Protein AF-A0A8T5HXP1-F1 (afdb_monomer_lite)

Foldseek 3Di:
DPPPFDADPPPRHTQPDPDWDWDADPVCRPAWIWTWDQDPVRDIDTDTDDPPDPPPPDPPPDPDDPPPPPPDDDDDDDDDDD

Secondary structure (DSSP, 8-state):
-----PBPTTT--B---S-PEEEE-SS-TTT-EEEEEE-TTSPEEEEEE-----S-S-----SS------------------

pLDDT: mean 70.93, std 19.17, range [39.62, 93.38]

Structure (mmCIF, N/CA/C/O backbone):
data_AF-A0A8T5HXP1-F1
#
_entry.id   AF-A0A8T5HXP1-F1
#
loop_
_atom_site.group_PDB
_atom_site.id
_atom_site.type_symbol
_atom_site.label_atom_id
_atom_site.label_alt_id
_atom_site.label_comp_id
_atom_site.label_asym_id
_atom_site.label_entity_id
_atom_site.label_seq_id
_atom_site.pdbx_PDB_ins_code
_atom_site.Cartn_x
_atom_site.Cartn_y
_atom_site.Cartn_z
_atom_site.occupancy
_atom_site.B_iso_or_equiv
_atom_site.auth_seq_id
_atom_site.auth_comp_id
_atom_site.auth_asym_id
_atom_site.auth_atom_id
_atom_site.pdbx_PDB_model_num
ATOM 1 N N . MET A 1 1 ? -17.489 6.805 -10.518 1.00 42.81 1 MET A N 1
ATOM 2 C CA . MET A 1 1 ? -16.781 5.683 -9.871 1.00 42.81 1 MET A CA 1
ATOM 3 C C . MET A 1 1 ? -17.103 5.741 -8.390 1.00 42.81 1 MET A C 1
ATOM 5 O O . MET A 1 1 ? -16.776 6.737 -7.759 1.00 42.81 1 MET A O 1
ATOM 9 N N . SER A 1 2 ? -17.848 4.760 -7.878 1.00 40.41 2 SER A N 1
ATOM 10 C CA . SER A 1 2 ? -18.038 4.573 -6.433 1.00 40.41 2 SER A CA 1
ATOM 11 C C . SER A 1 2 ? -16.656 4.431 -5.793 1.00 40.41 2 SER A C 1
ATOM 13 O O . SER A 1 2 ? -15.871 3.607 -6.252 1.00 40.41 2 SER A O 1
ATOM 15 N N . LEU A 1 3 ? -16.329 5.258 -4.797 1.00 51.19 3 LEU A N 1
ATOM 16 C CA . LEU A 1 3 ? -15.173 5.013 -3.935 1.00 51.19 3 LEU A CA 1
ATOM 17 C C . LEU A 1 3 ? -15.512 3.787 -3.094 1.00 51.19 3 LEU A C 1
ATOM 19 O O . LEU A 1 3 ? -16.121 3.899 -2.027 1.00 51.19 3 LEU A O 1
ATOM 23 N N . ASP A 1 4 ? -15.175 2.614 -3.618 1.00 59.34 4 ASP A N 1
ATOM 24 C CA . ASP A 1 4 ? -15.261 1.375 -2.868 1.00 59.34 4 ASP A CA 1
ATOM 25 C C . ASP A 1 4 ? -14.453 1.555 -1.585 1.00 59.34 4 ASP A C 1
ATOM 27 O O . ASP A 1 4 ? -13.262 1.874 -1.592 1.00 59.34 4 ASP A O 1
ATOM 31 N N . LYS A 1 5 ? -15.155 1.465 -0.454 1.00 69.94 5 LYS A N 1
ATOM 32 C CA . LYS A 1 5 ? -14.567 1.694 0.862 1.00 69.94 5 LYS A CA 1
ATOM 33 C C . LYS A 1 5 ? -13.536 0.600 1.099 1.00 69.94 5 LYS A C 1
ATOM 35 O O . LYS A 1 5 ? -13.905 -0.565 1.222 1.00 69.94 5 LYS A O 1
ATOM 40 N N . ILE A 1 6 ? -12.261 0.974 1.172 1.00 82.31 6 ILE A N 1
ATOM 41 C CA . ILE A 1 6 ? -11.190 0.022 1.460 1.00 82.31 6 ILE A CA 1
ATOM 42 C C . ILE A 1 6 ? -11.339 -0.421 2.919 1.00 82.31 6 ILE A C 1
ATOM 44 O O . ILE A 1 6 ? -11.338 0.400 3.839 1.00 82.31 6 ILE A O 1
ATOM 48 N N . ILE A 1 7 ? -11.508 -1.725 3.123 1.00 90.81 7 ILE A N 1
ATOM 49 C CA . ILE A 1 7 ? -11.672 -2.340 4.441 1.00 90.81 7 ILE A CA 1
ATOM 50 C C . ILE A 1 7 ? -10.379 -3.012 4.887 1.00 90.81 7 ILE A C 1
ATOM 52 O O . ILE A 1 7 ? -9.575 -3.479 4.082 1.00 90.81 7 ILE A O 1
ATOM 56 N N . CYS A 1 8 ? -10.178 -3.073 6.196 1.00 90.88 8 CYS A N 1
ATOM 57 C CA . CYS A 1 8 ? -9.088 -3.821 6.780 1.00 90.88 8 CYS A CA 1
ATOM 58 C C . CYS A 1 8 ? -9.335 -5.322 6.621 1.00 90.88 8 CYS A C 1
ATOM 60 O O . CYS A 1 8 ? -10.311 -5.848 7.153 1.00 90.88 8 CYS A O 1
ATOM 62 N N . ASN A 1 9 ? -8.395 -6.041 6.005 1.00 89.44 9 ASN A N 1
ATOM 63 C CA . ASN A 1 9 ? -8.490 -7.495 5.802 1.00 89.44 9 ASN A CA 1
ATOM 64 C C . ASN A 1 9 ? -8.427 -8.307 7.111 1.00 89.44 9 ASN A C 1
ATOM 66 O O . ASN A 1 9 ? -8.486 -9.535 7.084 1.00 89.44 9 ASN A O 1
ATOM 70 N N . ARG A 1 10 ? -8.217 -7.641 8.254 1.00 91.25 10 ARG A N 1
ATOM 71 C CA . ARG A 1 10 ? -8.077 -8.271 9.573 1.00 91.25 10 ARG A CA 1
ATOM 72 C C . ARG A 1 10 ? -9.284 -8.027 10.473 1.00 91.25 10 ARG A C 1
ATOM 74 O O . ARG A 1 10 ? -9.831 -8.992 10.986 1.00 91.25 10 ARG A O 1
ATOM 81 N N . CYS A 1 11 ? -9.690 -6.772 10.668 1.00 93.38 11 CYS A N 1
ATOM 82 C CA . CYS A 1 11 ? -10.815 -6.426 11.549 1.00 93.38 11 CYS A CA 1
ATOM 83 C C . CYS A 1 11 ? -12.098 -6.037 10.798 1.00 93.38 11 CYS A C 1
ATOM 85 O O . CYS A 1 11 ? -13.127 -5.843 11.434 1.00 93.38 11 CYS A O 1
ATOM 87 N N . GLY A 1 12 ? -12.060 -5.893 9.468 1.00 90.62 12 GLY A N 1
ATOM 88 C CA . GLY A 1 12 ? -13.213 -5.464 8.668 1.00 90.62 12 GLY A CA 1
ATOM 89 C C . GLY A 1 12 ? -13.573 -3.980 8.807 1.00 90.62 12 GLY A C 1
ATOM 90 O O . GLY A 1 12 ? -14.468 -3.502 8.111 1.00 90.62 12 GLY A O 1
ATOM 91 N N . GLU A 1 13 ? -12.879 -3.230 9.666 1.00 90.25 13 GLU A N 1
ATOM 92 C CA . GLU A 1 13 ? -13.091 -1.792 9.811 1.00 90.25 13 GLU A CA 1
ATOM 93 C C . GLU A 1 13 ? -12.657 -1.036 8.558 1.00 90.25 13 GLU A C 1
ATOM 95 O O . GLU A 1 13 ? -11.758 -1.450 7.819 1.00 90.25 13 GLU A O 1
ATOM 100 N N . LYS A 1 14 ? -13.303 0.103 8.315 1.00 89.25 14 LYS A N 1
ATOM 101 C CA . LYS A 1 14 ? -12.973 0.958 7.177 1.00 89.25 14 LYS A CA 1
ATOM 102 C C . LYS A 1 14 ? -11.641 1.650 7.416 1.00 89.25 14 LYS A C 1
ATOM 104 O O . LYS A 1 14 ? -11.399 2.207 8.484 1.00 89.25 14 LYS A O 1
ATOM 109 N N . LEU A 1 15 ? -10.801 1.648 6.391 1.00 87.69 15 LEU A N 1
ATOM 110 C CA . LEU A 1 15 ? -9.539 2.367 6.397 1.00 87.69 15 LEU A CA 1
ATOM 111 C C . LEU A 1 15 ? -9.830 3.824 6.039 1.00 87.69 15 LEU A C 1
ATOM 113 O O . LEU A 1 15 ? -9.938 4.180 4.871 1.00 87.69 15 LEU A O 1
ATOM 117 N N . ASN A 1 16 ? -10.002 4.651 7.069 1.00 74.12 16 ASN A N 1
ATOM 118 C CA . ASN A 1 16 ? -10.377 6.062 6.929 1.00 74.12 16 ASN A CA 1
ATOM 119 C C . ASN A 1 16 ? -9.166 7.010 6.925 1.00 74.12 16 ASN A C 1
ATOM 121 O O . ASN A 1 16 ? -9.336 8.224 6.980 1.00 74.12 16 ASN A O 1
ATOM 125 N N . ASN A 1 17 ? -7.947 6.472 6.903 1.00 68.31 17 ASN A N 1
ATOM 126 C CA . ASN A 1 17 ? -6.745 7.285 7.011 1.00 68.31 17 ASN A CA 1
ATOM 127 C C . ASN A 1 17 ? -6.371 7.887 5.648 1.00 68.31 17 ASN A C 1
ATOM 129 O O . ASN A 1 17 ? -6.226 7.171 4.657 1.00 68.31 17 ASN A O 1
ATOM 133 N N . GLU A 1 18 ? -6.170 9.206 5.615 1.00 69.12 18 GLU A N 1
ATOM 134 C CA . GLU A 1 18 ? -5.775 9.948 4.406 1.00 69.12 18 GLU A CA 1
ATOM 135 C C . GLU A 1 18 ? -4.319 9.678 3.989 1.00 69.12 18 GLU A C 1
ATOM 137 O O . GLU A 1 18 ? -3.910 10.001 2.874 1.00 69.12 18 GLU A O 1
ATOM 142 N N . LYS A 1 19 ? -3.514 9.075 4.873 1.00 82.31 19 LYS A N 1
ATOM 143 C CA . LYS A 1 19 ? -2.079 8.864 4.656 1.00 82.31 19 LYS A CA 1
ATOM 144 C C . LYS A 1 19 ? -1.775 7.420 4.274 1.00 82.31 19 LYS A C 1
ATOM 146 O O . LYS A 1 19 ? -1.699 6.536 5.125 1.00 82.31 19 LYS A O 1
ATOM 151 N N . TRP A 1 20 ? -1.548 7.218 2.982 1.00 90.38 20 TRP A N 1
ATOM 152 C CA . TRP A 1 20 ? -1.003 5.986 2.419 1.00 90.38 20 TRP A CA 1
ATOM 153 C C . TRP A 1 20 ? 0.502 6.117 2.203 1.00 90.38 20 TRP A C 1
ATOM 155 O O . TRP A 1 20 ? 0.969 7.131 1.685 1.00 90.38 20 TRP A O 1
ATOM 165 N N . ASN A 1 21 ? 1.248 5.066 2.530 1.00 91.69 21 ASN A N 1
ATOM 166 C CA . ASN A 1 21 ? 2.678 4.984 2.246 1.00 91.69 21 ASN A CA 1
ATOM 167 C C . ASN A 1 21 ? 2.917 4.195 0.956 1.00 91.69 21 ASN A C 1
ATOM 169 O O . ASN A 1 21 ? 2.169 3.271 0.640 1.00 91.69 21 ASN A O 1
ATOM 173 N N . SER A 1 22 ? 3.950 4.574 0.210 1.00 91.12 22 SER A N 1
ATOM 174 C CA . SER A 1 22 ? 4.452 3.819 -0.942 1.00 91.12 22 SER A CA 1
ATOM 175 C C . SER A 1 22 ? 5.601 2.935 -0.479 1.00 91.12 22 SER A C 1
ATOM 177 O O . SER A 1 22 ? 6.554 3.449 0.105 1.00 91.12 22 SER A O 1
ATOM 179 N N . GLU A 1 23 ? 5.525 1.634 -0.732 1.00 91.19 23 GLU A N 1
ATOM 180 C CA . GLU A 1 23 ? 6.549 0.673 -0.324 1.00 91.19 23 GLU A CA 1
ATOM 181 C C . GLU A 1 23 ? 6.824 -0.328 -1.444 1.00 91.19 23 GLU A C 1
ATOM 183 O O . GLU A 1 23 ? 5.906 -0.785 -2.127 1.00 91.19 23 GLU A O 1
ATOM 188 N N . TRP A 1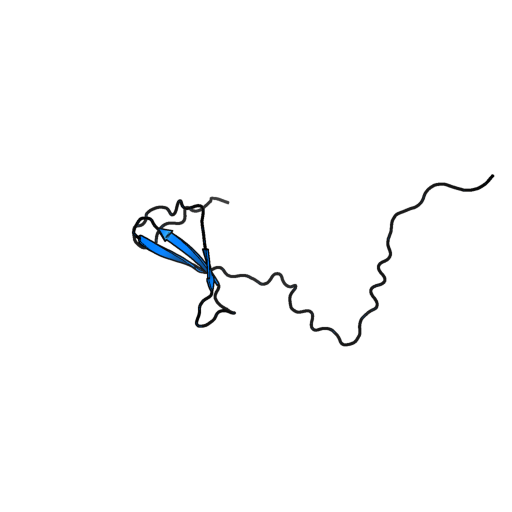 24 ? 8.098 -0.664 -1.622 1.00 89.69 24 TRP A N 1
ATOM 189 C CA . TRP A 1 24 ? 8.565 -1.623 -2.619 1.00 89.69 24 TRP A CA 1
ATOM 190 C C . TRP A 1 24 ? 8.904 -2.949 -1.947 1.00 89.69 24 TRP A C 1
ATOM 192 O O . TRP A 1 24 ? 9.348 -2.969 -0.797 1.00 89.69 24 TRP A O 1
ATOM 202 N N . ASP A 1 25 ? 8.674 -4.051 -2.656 1.00 85.62 25 ASP A N 1
ATOM 203 C CA . ASP A 1 25 ? 9.089 -5.375 -2.200 1.00 85.62 25 ASP A CA 1
ATOM 204 C C . ASP A 1 25 ? 10.620 -5.423 -2.091 1.00 85.62 25 ASP A C 1
ATOM 206 O O . ASP A 1 25 ? 11.300 -5.196 -3.089 1.00 85.62 25 ASP A O 1
ATOM 210 N N . PRO A 1 26 ? 11.197 -5.717 -0.918 1.00 87.19 26 PRO A N 1
ATOM 211 C CA . PRO A 1 26 ? 12.646 -5.798 -0.778 1.00 87.19 26 PRO A CA 1
ATOM 212 C C . PRO A 1 26 ? 13.266 -6.947 -1.587 1.00 87.19 26 PRO A C 1
ATOM 214 O O . PRO A 1 26 ? 14.460 -6.896 -1.871 1.00 87.19 26 PRO A O 1
ATOM 217 N N . CYS A 1 27 ? 12.492 -7.976 -1.949 1.00 88.00 27 CYS A N 1
ATOM 218 C CA . CYS A 1 27 ? 12.975 -9.092 -2.760 1.00 88.00 27 CYS A CA 1
ATOM 219 C C . CYS A 1 27 ? 12.914 -8.802 -4.265 1.00 88.00 27 CYS A C 1
ATOM 221 O O . CYS A 1 27 ? 13.762 -9.301 -4.999 1.00 88.00 27 CYS A O 1
ATOM 223 N N . HIS A 1 28 ? 11.936 -8.004 -4.705 1.00 82.12 28 HIS A N 1
ATOM 224 C CA . HIS A 1 28 ? 11.697 -7.666 -6.115 1.00 82.12 28 HIS A CA 1
ATOM 225 C C . HIS A 1 28 ? 11.292 -6.186 -6.268 1.00 82.12 28 HIS A C 1
ATOM 227 O O . HIS A 1 28 ? 10.150 -5.887 -6.649 1.00 82.12 28 HIS A O 1
ATOM 233 N N . PRO A 1 29 ? 12.187 -5.239 -5.928 1.00 81.69 29 PRO A N 1
ATOM 234 C CA . PRO A 1 29 ? 11.851 -3.818 -5.851 1.00 81.69 29 PRO A CA 1
ATOM 235 C C . PRO A 1 29 ? 11.508 -3.203 -7.211 1.00 81.69 29 PRO A C 1
ATOM 237 O O . PRO A 1 29 ? 10.840 -2.181 -7.260 1.00 81.69 29 PRO A O 1
ATOM 240 N N . GLU A 1 30 ? 11.918 -3.812 -8.318 1.00 81.25 30 GLU A N 1
ATOM 241 C CA . GLU A 1 30 ? 11.572 -3.394 -9.677 1.00 81.25 30 GLU A CA 1
ATOM 242 C C . GLU A 1 30 ? 10.207 -3.912 -10.164 1.00 81.25 30 GLU A C 1
ATOM 244 O O . GLU A 1 30 ? 9.635 -3.344 -11.095 1.00 81.25 30 GLU A O 1
ATOM 249 N N . GLU A 1 31 ? 9.657 -4.956 -9.536 1.00 80.94 31 GLU A N 1
ATOM 250 C CA . GLU A 1 31 ? 8.436 -5.625 -10.013 1.00 80.94 31 GLU A CA 1
ATOM 251 C C . GLU A 1 31 ? 7.211 -5.324 -9.148 1.00 80.94 31 GLU A C 1
ATOM 253 O O . GLU A 1 31 ? 6.076 -5.269 -9.637 1.00 80.94 31 GLU A O 1
ATOM 258 N N . HIS A 1 32 ? 7.415 -5.165 -7.841 1.00 84.38 32 HIS A N 1
ATOM 259 C CA . HIS A 1 32 ? 6.337 -5.175 -6.864 1.00 84.38 32 HIS A CA 1
ATOM 260 C C . HIS A 1 32 ? 6.286 -3.878 -6.062 1.00 84.38 32 HIS A C 1
ATOM 262 O O . HIS A 1 32 ? 7.066 -3.648 -5.136 1.00 84.38 32 HIS A O 1
ATOM 268 N N . HIS A 1 33 ? 5.278 -3.065 -6.373 1.00 87.62 33 HIS A N 1
ATOM 269 C CA . HIS A 1 33 ? 4.954 -1.867 -5.616 1.00 87.62 33 HIS A CA 1
ATOM 270 C C . HIS A 1 33 ? 3.639 -2.022 -4.855 1.00 87.62 33 HIS A C 1
ATOM 272 O O . HIS A 1 33 ? 2.641 -2.544 -5.366 1.00 87.62 33 HIS A O 1
ATOM 278 N N . TYR A 1 34 ? 3.625 -1.510 -3.630 1.00 90.62 34 TYR A N 1
ATOM 279 C CA . TYR A 1 34 ? 2.478 -1.546 -2.746 1.00 90.62 34 TYR A CA 1
ATOM 280 C C . TYR A 1 34 ? 2.164 -0.164 -2.188 1.00 90.62 34 TYR A C 1
ATOM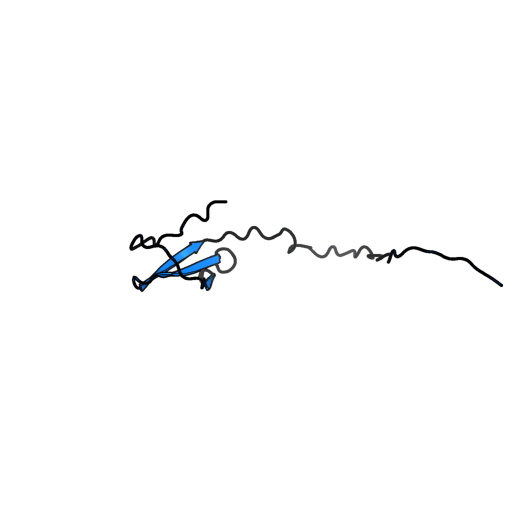 282 O O . TYR A 1 34 ? 3.039 0.644 -1.878 1.00 90.62 34 TYR A O 1
ATOM 290 N N . LYS A 1 35 ? 0.873 0.076 -1.983 1.00 91.06 35 LYS A N 1
ATOM 291 C CA . LYS A 1 35 ? 0.382 1.109 -1.080 1.00 91.06 35 LYS A CA 1
ATOM 292 C C . LYS A 1 35 ? 0.060 0.465 0.256 1.00 91.06 35 LYS A C 1
ATOM 294 O O . LYS A 1 35 ? -0.660 -0.531 0.300 1.00 91.06 35 LYS A O 1
ATOM 299 N N . SER A 1 36 ? 0.579 1.021 1.341 1.00 92.44 36 SER A N 1
ATOM 300 C CA . SER A 1 36 ? 0.346 0.501 2.682 1.00 92.44 36 SER A CA 1
ATOM 301 C C . SER A 1 36 ? -0.334 1.523 3.590 1.00 92.44 36 SER A C 1
ATOM 303 O O . SER A 1 36 ? -0.189 2.736 3.421 1.00 92.44 36 SER A O 1
ATOM 305 N N . ILE A 1 37 ? -1.079 1.018 4.568 1.00 92.44 37 ILE A N 1
ATOM 306 C CA . ILE A 1 37 ? -1.776 1.821 5.573 1.00 92.44 37 ILE A CA 1
ATOM 307 C C . ILE A 1 37 ? -1.849 1.048 6.888 1.00 92.44 37 ILE A C 1
ATOM 309 O O . ILE A 1 37 ? -2.083 -0.165 6.904 1.00 92.44 37 ILE A O 1
ATOM 313 N N . LEU A 1 38 ? -1.640 1.747 8.002 1.00 91.94 38 LEU A N 1
ATOM 314 C CA . LEU A 1 38 ? -1.851 1.186 9.331 1.00 91.94 38 LEU A CA 1
ATOM 315 C C . LEU A 1 38 ? -3.326 1.354 9.704 1.00 91.94 38 LEU A C 1
ATOM 317 O O . LEU A 1 38 ? -3.848 2.467 9.699 1.00 91.94 38 LEU A O 1
ATOM 321 N N . CYS A 1 39 ? -3.994 0.242 9.989 1.00 90.44 39 CYS A N 1
ATOM 322 C CA . CYS A 1 39 ? -5.328 0.252 10.571 1.00 90.44 39 CYS A CA 1
ATOM 323 C C . CYS A 1 39 ? -5.237 0.508 12.080 1.00 90.44 39 CYS A C 1
ATOM 325 O O . CYS A 1 39 ? -4.259 0.105 12.713 1.00 90.44 39 CYS A O 1
ATOM 327 N N . ASP A 1 40 ? -6.287 1.081 12.662 1.00 89.88 40 ASP A N 1
ATOM 328 C CA . ASP A 1 40 ? -6.380 1.352 14.102 1.00 89.88 40 ASP A CA 1
ATOM 329 C C . ASP A 1 40 ? -6.336 0.070 14.950 1.00 89.88 40 ASP A C 1
ATOM 331 O O . ASP A 1 40 ? -5.895 0.091 16.096 1.00 89.88 40 ASP A O 1
ATOM 335 N N . CYS A 1 41 ? -6.649 -1.091 14.359 1.00 90.56 41 CYS A N 1
ATOM 336 C CA . CYS A 1 41 ? -6.421 -2.398 14.983 1.00 90.56 41 CYS A CA 1
ATOM 337 C C . CYS A 1 41 ? -4.929 -2.786 15.113 1.00 90.56 41 CYS A C 1
ATOM 339 O O . CYS A 1 41 ? -4.601 -3.900 15.530 1.00 90.56 41 CYS A O 1
ATOM 341 N N . GLY A 1 42 ? -4.012 -1.907 14.700 1.00 90.88 42 GLY A N 1
ATOM 342 C CA . GLY A 1 42 ? -2.562 -2.090 14.754 1.00 90.88 42 GLY A CA 1
ATOM 343 C C . GLY A 1 42 ? -1.999 -2.973 13.640 1.00 90.88 42 GLY A C 1
ATOM 344 O O . GLY A 1 42 ? -0.808 -3.288 13.640 1.00 90.88 42 GLY A O 1
ATOM 345 N N . LYS A 1 43 ? -2.829 -3.411 12.685 1.00 91.69 43 LYS A N 1
ATOM 346 C CA . LYS A 1 43 ? -2.391 -4.229 11.547 1.00 91.69 43 LYS A CA 1
ATOM 347 C C . LYS A 1 43 ? -2.200 -3.378 10.301 1.00 91.69 43 LYS A C 1
ATOM 349 O O . LYS A 1 43 ? -3.014 -2.516 9.977 1.00 91.69 43 LYS A O 1
ATOM 354 N N . LYS A 1 44 ? -1.118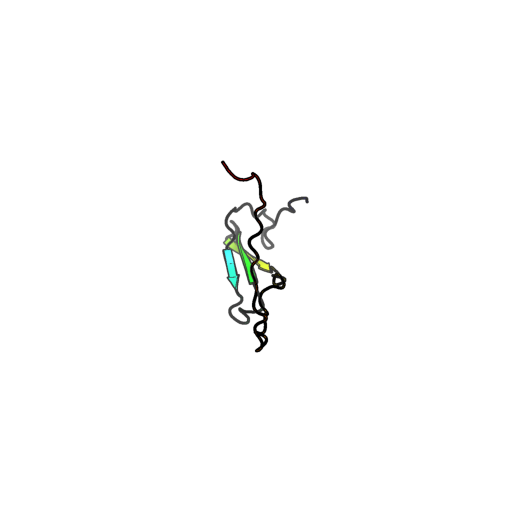 -3.663 9.579 1.00 91.31 44 LYS A N 1
ATOM 355 C CA . LYS A 1 44 ? -0.785 -3.010 8.316 1.00 91.31 44 LYS A CA 1
ATOM 356 C C . LYS A 1 44 ? -1.491 -3.719 7.164 1.00 91.31 44 LYS A C 1
ATOM 358 O O . LYS A 1 44 ? -1.341 -4.932 7.009 1.00 91.31 44 LYS A O 1
ATOM 363 N N . ASN A 1 45 ? -2.249 -2.971 6.372 1.00 91.38 45 ASN A N 1
ATOM 364 C CA . ASN A 1 45 ? -2.802 -3.449 5.110 1.00 91.38 45 ASN A CA 1
ATOM 365 C C . ASN A 1 45 ? -1.909 -3.010 3.962 1.00 91.38 45 ASN A C 1
ATOM 367 O O . ASN A 1 45 ? -1.379 -1.901 3.970 1.00 91.38 45 ASN A O 1
ATOM 371 N N . TRP A 1 46 ? -1.778 -3.896 2.982 1.00 90.62 46 TRP A N 1
ATOM 372 C CA . TRP A 1 46 ? -0.963 -3.704 1.795 1.00 90.62 46 TRP A CA 1
ATOM 373 C C . TRP A 1 46 ? -1.845 -3.939 0.579 1.00 90.62 46 TRP A C 1
ATOM 375 O O . TRP A 1 46 ? -2.489 -4.981 0.464 1.00 90.62 46 TRP A O 1
ATOM 385 N N . LEU A 1 47 ? -1.879 -2.962 -0.314 1.00 88.12 47 LEU A N 1
ATOM 386 C CA . LEU A 1 47 ? -2.563 -3.029 -1.590 1.00 88.12 47 LEU A CA 1
ATOM 387 C C . LEU A 1 47 ? -1.497 -3.036 -2.678 1.00 88.12 47 LEU A C 1
ATOM 389 O O . LEU A 1 47 ? -0.766 -2.057 -2.831 1.00 88.12 47 LEU A O 1
ATOM 393 N N . ARG A 1 48 ? -1.395 -4.136 -3.427 1.00 87.62 48 ARG A N 1
ATOM 394 C CA . ARG A 1 48 ? -0.516 -4.186 -4.596 1.00 87.62 48 ARG A CA 1
ATOM 395 C C . ARG A 1 48 ? -1.035 -3.200 -5.630 1.00 87.62 48 ARG A C 1
ATOM 397 O O . ARG A 1 48 ? -2.213 -3.240 -5.981 1.00 87.62 48 ARG A O 1
ATOM 404 N N . VAL A 1 49 ? -0.159 -2.334 -6.116 1.00 85.19 49 VAL A N 1
ATOM 405 C CA . VAL A 1 49 ? -0.478 -1.409 -7.198 1.00 85.19 49 VAL A CA 1
ATOM 406 C C . VAL A 1 49 ? 0.351 -1.786 -8.411 1.00 85.19 49 VAL A C 1
ATOM 408 O O . VAL A 1 49 ? 1.571 -1.905 -8.348 1.00 85.19 49 VAL A O 1
ATOM 411 N N . ASN A 1 50 ? -0.331 -1.999 -9.529 1.00 78.69 50 ASN A N 1
ATOM 412 C CA . ASN A 1 50 ? 0.336 -2.265 -10.791 1.00 78.69 50 ASN A CA 1
ATOM 413 C C . ASN A 1 50 ? 0.557 -0.923 -11.483 1.00 78.69 50 ASN A C 1
ATOM 415 O O . ASN A 1 50 ? -0.397 -0.305 -11.958 1.00 78.69 50 ASN A O 1
ATOM 419 N N . PHE A 1 51 ? 1.807 -0.470 -11.545 1.00 68.62 51 PHE A N 1
ATOM 420 C CA . PHE A 1 51 ? 2.164 0.588 -12.477 1.00 68.62 51 PHE A CA 1
ATOM 421 C C . PHE A 1 51 ? 2.317 -0.037 -13.855 1.00 68.62 51 PHE A C 1
ATOM 423 O O . PHE A 1 51 ? 3.320 -0.675 -14.160 1.00 68.62 51 PHE A O 1
ATOM 430 N N . CYS A 1 52 ? 1.308 0.140 -14.701 1.00 61.19 52 CYS A N 1
ATOM 431 C CA . CYS A 1 52 ? 1.545 0.020 -16.129 1.00 61.19 52 CYS A CA 1
ATOM 432 C C . CYS A 1 52 ? 2.415 1.228 -16.483 1.00 61.19 52 CYS A C 1
ATOM 434 O O . CYS A 1 52 ? 1.911 2.351 -16.460 1.00 61.19 52 CYS A O 1
ATOM 436 N N . GLY A 1 53 ? 3.722 1.020 -16.687 1.00 55.00 53 GLY A N 1
ATOM 437 C CA . GLY A 1 53 ? 4.626 2.085 -17.121 1.00 55.00 53 GLY A CA 1
ATOM 438 C C . GLY A 1 53 ? 3.968 2.855 -18.263 1.00 55.00 53 GLY A C 1
ATOM 439 O O . GLY A 1 53 ? 3.399 2.244 -19.166 1.00 55.00 53 GLY A O 1
ATOM 440 N N . SER A 1 54 ? 3.984 4.184 -18.202 1.00 54.75 54 SER A N 1
ATOM 441 C CA . SER A 1 54 ? 3.243 5.089 -19.094 1.00 54.75 54 SER A CA 1
ATOM 442 C C . SER A 1 54 ? 3.688 5.039 -20.566 1.00 54.75 54 SER A C 1
ATOM 444 O O . SER A 1 54 ? 3.360 5.940 -21.332 1.00 54.75 54 SER A O 1
ATOM 446 N N . GLY A 1 55 ? 4.440 4.018 -20.984 1.00 52.88 55 GLY A N 1
ATOM 447 C CA . GLY A 1 55 ? 4.932 3.859 -22.347 1.00 52.88 55 GLY A CA 1
ATOM 448 C C . GLY A 1 55 ? 5.999 4.876 -22.755 1.00 52.88 55 GLY A C 1
ATOM 449 O O . GLY A 1 55 ? 6.176 5.069 -23.950 1.00 52.88 55 GLY A O 1
ATOM 450 N N . HIS A 1 56 ? 6.693 5.529 -21.812 1.00 55.06 5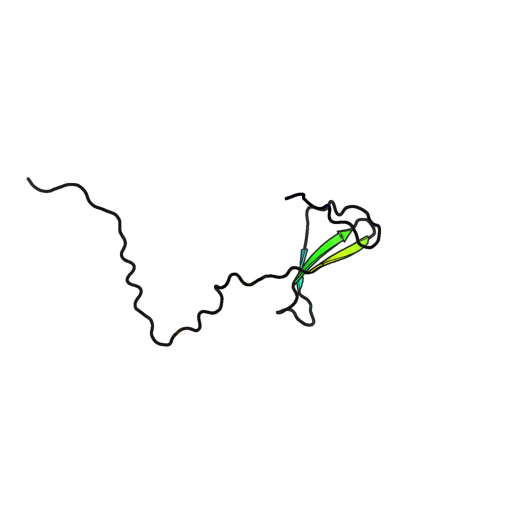6 HIS A N 1
ATOM 451 C CA . HIS A 1 56 ? 7.661 6.593 -22.131 1.00 55.06 56 HIS A CA 1
ATOM 452 C C . HIS A 1 56 ? 9.112 6.342 -21.676 1.00 55.06 56 HIS A C 1
ATOM 454 O O . HIS A 1 56 ? 9.977 7.144 -22.009 1.00 55.06 56 HIS A O 1
ATOM 460 N N . ASP A 1 57 ? 9.426 5.214 -21.026 1.00 58.66 57 ASP A N 1
ATOM 461 C CA . ASP A 1 57 ? 10.761 5.018 -20.418 1.00 58.66 57 ASP A CA 1
ATOM 462 C C . ASP A 1 57 ? 11.657 4.018 -21.174 1.00 58.66 57 ASP A C 1
ATOM 464 O O . ASP A 1 57 ? 12.619 3.478 -20.631 1.00 58.66 57 ASP A O 1
ATOM 468 N N . ARG A 1 58 ? 11.359 3.745 -22.449 1.00 55.97 58 ARG A N 1
ATOM 469 C CA . ARG A 1 58 ? 12.258 2.986 -23.335 1.00 55.97 58 ARG A CA 1
ATOM 470 C C . ARG A 1 58 ? 12.390 3.661 -24.691 1.00 55.97 58 ARG A C 1
ATOM 472 O O . ARG A 1 58 ? 12.033 3.086 -25.714 1.00 55.97 58 ARG A O 1
ATOM 479 N N . ILE A 1 59 ? 12.943 4.869 -24.704 1.00 52.66 59 ILE A N 1
ATOM 480 C CA . ILE A 1 59 ? 13.696 5.300 -25.879 1.00 52.66 59 ILE A CA 1
ATOM 481 C C . ILE A 1 59 ? 15.033 4.565 -25.765 1.00 52.66 59 ILE A C 1
ATOM 483 O O . ILE A 1 59 ? 15.893 4.945 -24.978 1.00 52.66 59 ILE A O 1
ATOM 487 N N . GLN A 1 60 ? 15.181 3.450 -26.485 1.00 55.25 60 GLN A N 1
ATOM 488 C CA . GLN A 1 60 ? 16.523 3.081 -26.921 1.00 55.25 60 GLN A CA 1
ATOM 489 C C . GLN A 1 60 ? 16.972 4.261 -27.774 1.00 55.25 60 GLN A C 1
ATOM 491 O O . GLN A 1 60 ? 16.295 4.584 -28.748 1.00 55.25 60 GLN A O 1
ATOM 496 N N . GLU A 1 61 ? 18.012 4.969 -27.343 1.00 51.09 61 GLU A N 1
ATOM 497 C CA . GLU A 1 61 ? 18.626 5.998 -28.171 1.00 51.09 61 GLU A CA 1
ATOM 498 C C . GLU A 1 61 ? 19.034 5.327 -29.483 1.00 51.09 61 GLU A C 1
ATOM 500 O O . GLU A 1 61 ? 19.950 4.505 -29.530 1.00 51.09 61 GLU A O 1
ATOM 505 N N . ASP A 1 62 ? 18.271 5.607 -30.535 1.00 53.50 62 ASP A N 1
ATOM 506 C CA . ASP A 1 62 ? 18.637 5.259 -31.895 1.00 53.50 62 ASP A CA 1
ATOM 507 C C . ASP A 1 62 ? 19.973 5.980 -32.167 1.00 53.50 62 ASP A C 1
ATOM 509 O O . ASP A 1 62 ? 20.048 7.196 -31.957 1.00 53.50 62 ASP A O 1
ATOM 513 N N . PRO A 1 63 ? 21.052 5.300 -32.597 1.00 55.50 63 PRO A N 1
ATOM 514 C CA . PRO A 1 63 ? 22.358 5.935 -32.804 1.00 55.50 63 PRO A CA 1
ATOM 515 C C . PRO A 1 63 ? 22.370 6.993 -33.924 1.00 55.50 63 PRO A C 1
ATOM 517 O O . PRO A 1 63 ? 23.404 7.613 -34.163 1.00 55.50 63 PRO A O 1
ATOM 520 N N . ASN A 1 64 ? 21.238 7.226 -34.595 1.00 55.50 64 ASN A N 1
ATOM 521 C CA . ASN A 1 64 ? 21.047 8.315 -35.542 1.00 55.50 64 ASN A CA 1
ATOM 522 C C . ASN A 1 64 ? 20.056 9.349 -34.982 1.00 55.50 64 ASN A C 1
ATOM 524 O O . ASN A 1 64 ? 18.842 9.164 -35.110 1.00 55.50 64 ASN A O 1
ATOM 528 N N . PRO A 1 65 ? 20.533 10.463 -34.400 1.00 53.25 65 PRO A N 1
ATOM 529 C CA . PRO A 1 65 ? 19.653 11.540 -33.981 1.00 53.25 65 PRO A CA 1
ATOM 530 C C . PRO A 1 65 ? 19.038 12.188 -35.224 1.00 53.25 65 PRO A C 1
ATOM 532 O O . PRO A 1 65 ? 19.715 12.864 -35.997 1.00 53.25 65 PRO A O 1
ATOM 535 N N . ILE A 1 66 ? 17.735 11.994 -35.426 1.00 57.16 66 ILE A N 1
ATOM 536 C CA . ILE A 1 66 ? 16.973 12.835 -36.349 1.00 57.16 66 ILE A CA 1
ATOM 537 C C . ILE A 1 66 ? 16.958 14.235 -35.724 1.00 57.16 66 ILE A C 1
ATOM 539 O O . ILE A 1 66 ? 16.370 14.434 -34.660 1.00 57.16 66 ILE A O 1
ATOM 543 N N . GLU A 1 67 ? 17.643 15.191 -36.356 1.00 51.59 67 GLU A N 1
ATOM 544 C CA . GLU A 1 67 ? 17.679 16.596 -35.945 1.00 51.59 67 GLU A CA 1
ATOM 545 C C . GLU A 1 67 ? 16.252 17.144 -35.781 1.00 51.59 67 GLU A C 1
ATOM 547 O O . GLU A 1 67 ? 15.540 17.433 -36.747 1.00 51.59 67 GLU A O 1
ATOM 552 N N . SER A 1 68 ? 15.819 17.289 -34.528 1.00 47.53 68 SER A N 1
ATOM 553 C CA . SER A 1 68 ? 14.525 17.867 -34.181 1.00 47.53 68 SER A CA 1
ATOM 554 C C . SER A 1 68 ? 14.553 19.369 -34.464 1.00 47.53 68 SER A C 1
ATOM 556 O O . SER A 1 68 ? 14.938 20.190 -33.631 1.00 47.53 68 SER A O 1
ATOM 558 N N . THR A 1 69 ? 14.164 19.739 -35.684 1.00 46.44 69 THR A N 1
ATOM 559 C CA . THR A 1 69 ? 13.932 21.132 -36.068 1.00 46.44 69 THR A CA 1
ATOM 560 C C . THR A 1 69 ? 12.642 21.600 -35.400 1.00 46.44 69 THR A C 1
ATOM 562 O O . THR A 1 69 ? 11.550 21.497 -35.961 1.00 46.44 69 THR A O 1
ATOM 565 N N . VAL A 1 70 ? 12.757 22.122 -34.179 1.00 52.78 70 VAL A N 1
ATOM 566 C CA . VAL A 1 70 ? 11.670 22.831 -33.497 1.00 52.78 70 VAL A CA 1
ATOM 567 C C . VAL A 1 70 ? 11.380 24.120 -34.273 1.00 52.78 70 VAL A C 1
ATOM 569 O O . VAL A 1 70 ? 11.959 25.175 -34.015 1.00 52.78 70 VAL A O 1
ATOM 572 N N . LYS A 1 71 ? 10.471 24.054 -35.252 1.00 46.25 71 LYS A N 1
ATOM 573 C CA . LYS A 1 71 ? 9.859 25.248 -35.846 1.00 46.25 71 LYS A CA 1
ATOM 574 C C . LYS A 1 71 ? 8.940 25.878 -34.800 1.00 46.25 71 LYS A C 1
ATOM 576 O O . LYS A 1 71 ? 7.813 25.431 -34.607 1.00 46.25 71 LYS A O 1
ATOM 581 N N . LYS A 1 72 ? 9.417 26.936 -34.135 1.00 46.16 72 LYS A N 1
ATOM 582 C CA . LYS A 1 72 ? 8.546 27.900 -33.449 1.00 46.16 72 LYS A CA 1
ATOM 583 C C . LYS A 1 72 ? 7.595 28.495 -34.487 1.00 46.16 72 LYS A C 1
ATOM 585 O O . LYS A 1 72 ? 8.008 29.313 -35.303 1.00 46.16 72 LYS A O 1
ATOM 590 N N . VAL A 1 73 ? 6.336 28.075 -34.454 1.00 51.88 73 VAL A N 1
ATOM 591 C CA . VAL A 1 73 ? 5.240 28.783 -35.113 1.00 51.88 73 VAL A CA 1
ATOM 592 C C . VAL A 1 73 ? 4.665 29.746 -34.085 1.00 51.88 73 VAL A C 1
ATOM 594 O O . VAL A 1 73 ? 4.051 29.316 -33.114 1.00 51.88 73 VAL A O 1
ATOM 597 N N . GLN A 1 74 ? 4.869 31.042 -34.292 1.00 42.38 74 GLN A N 1
ATOM 598 C CA . GLN A 1 74 ? 3.863 32.031 -33.927 1.00 42.38 74 GLN A CA 1
ATOM 599 C C . GLN A 1 74 ? 3.765 33.046 -35.060 1.00 42.38 74 GLN A C 1
ATOM 601 O O . GLN A 1 74 ? 4.768 33.536 -35.575 1.00 42.38 74 GLN A O 1
ATOM 606 N N . GLU A 1 75 ? 2.527 33.2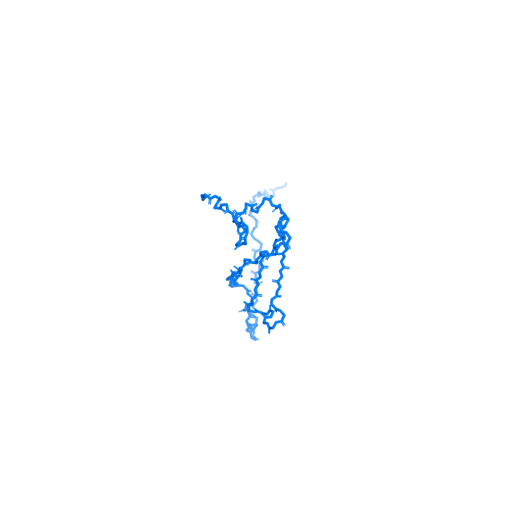06 -35.505 1.00 44.72 75 GLU A N 1
ATOM 607 C CA . GLU A 1 75 ? 2.097 33.744 -36.783 1.00 44.72 75 GLU A CA 1
ATOM 608 C C . GLU A 1 75 ? 2.127 35.279 -36.839 1.00 44.72 75 GLU A C 1
ATOM 610 O O . GLU A 1 75 ? 2.112 35.979 -35.829 1.00 44.72 75 GLU A O 1
ATOM 615 N N . ASN A 1 76 ? 2.184 35.746 -38.085 1.00 46.50 76 ASN A N 1
ATOM 616 C CA . ASN A 1 76 ? 2.264 37.113 -38.587 1.00 46.50 76 ASN A CA 1
ATOM 617 C C . ASN A 1 76 ? 1.158 38.077 -38.120 1.00 46.50 76 ASN A C 1
ATOM 619 O O . ASN A 1 76 ? 0.089 37.658 -37.697 1.00 46.50 76 ASN A O 1
ATOM 623 N N . PHE A 1 77 ? 1.437 39.372 -38.331 1.00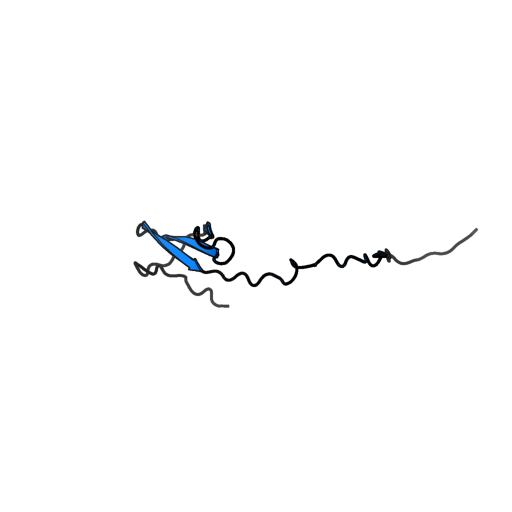 42.53 77 PHE A N 1
ATOM 624 C CA . PHE A 1 77 ? 0.624 40.450 -38.944 1.00 42.53 77 PHE A CA 1
ATOM 625 C C . PHE A 1 77 ? 0.959 41.759 -38.199 1.00 42.53 77 PHE A C 1
ATOM 627 O O . PHE A 1 77 ? 0.666 41.893 -37.018 1.00 42.53 77 PHE A O 1
ATOM 634 N N . LYS A 1 78 ? 1.631 42.753 -38.799 1.00 41.06 78 LYS A N 1
ATOM 635 C CA . LYS A 1 78 ? 1.157 43.528 -39.956 1.00 41.06 78 LYS A CA 1
ATOM 636 C C . LYS A 1 78 ? 2.295 44.383 -40.571 1.00 41.06 78 LYS A C 1
ATOM 638 O O . LYS A 1 78 ? 2.954 45.118 -39.844 1.00 41.06 78 LYS A O 1
ATOM 643 N N . GLU A 1 79 ? 2.522 44.197 -41.877 1.00 44.34 79 GLU A N 1
ATOM 644 C CA . GLU A 1 79 ? 2.807 45.188 -42.952 1.00 44.34 79 GLU A CA 1
ATOM 645 C C . GLU A 1 79 ? 3.394 46.556 -42.524 1.00 44.34 79 GLU A C 1
ATOM 647 O O . GLU A 1 79 ? 2.738 47.322 -41.830 1.00 44.34 79 GLU A O 1
ATOM 652 N N . SER A 1 80 ? 4.689 46.829 -42.750 1.00 45.19 80 SER A N 1
ATOM 653 C CA . SER A 1 80 ? 5.338 47.397 -43.961 1.00 45.19 80 SER A CA 1
ATOM 654 C C . SER A 1 80 ? 5.154 48.913 -44.171 1.00 45.19 80 SER A C 1
ATOM 656 O O . SER A 1 80 ? 4.038 49.356 -44.394 1.00 45.19 80 SER A O 1
ATOM 658 N N . PHE A 1 81 ? 6.298 49.622 -44.157 1.00 40.25 81 PHE A N 1
ATOM 659 C CA . PHE A 1 81 ? 6.684 50.840 -44.904 1.00 40.25 81 PHE A CA 1
ATOM 660 C C . PHE A 1 81 ? 5.662 51.986 -45.067 1.00 40.25 81 PHE A C 1
ATOM 662 O O . PHE A 1 81 ? 4.719 51.866 -45.841 1.00 40.25 81 PHE A O 1
ATOM 669 N N . ASP A 1 82 ? 5.907 53.125 -44.406 1.00 39.62 82 ASP A N 1
ATOM 670 C CA . ASP A 1 82 ? 6.655 54.286 -44.945 1.00 39.62 82 ASP A CA 1
ATOM 671 C C . ASP A 1 82 ? 7.145 55.192 -43.795 1.00 39.62 82 ASP A C 1
ATOM 673 O O . ASP A 1 82 ? 6.403 55.329 -42.791 1.00 39.62 82 ASP A O 1
#

Radius of gyration: 25.38 Å; chains: 1; bounding box: 40×63×60 Å

Sequence (82 aa):
MSLDKIICNRCGEKLNNEKWNSEWDPCHPEEHHYKSILCDCGKKNWLRVNFCGSGHDRIQEDPNPIESTVKKVQENFKESFD